Protein AF-X0VW16-F1 (afdb_monomer_lite)

Radius of gyration: 12.64 Å; chains: 1; bounding box: 27×20×32 Å

Foldseek 3Di:
DDDDPCPLVVVVPDPADAAEEADPVPVVQVSCCVVRVDHHPHYDYHDPPDDDDPVNVVVSVVVGD

pLDDT: mean 94.2, std 5.14, range [69.31, 97.44]

InterPro domains:
  IPR009014 Transketolase C-terminal/Pyruvate-ferredoxin oxidoreductase domain II [G3DSA:3.40.50.920] (1-65)
  IPR009014 Transketolase C-terminal/Pyruvate-ferredoxin oxidoreductase domain II [SSF52922] (3-63)

Structure (mmCIF, N/CA/C/O backbone):
data_AF-X0VW16-F1
#
_entry.id   AF-X0VW16-F1
#
loop_
_atom_site.group_PDB
_atom_site.id
_atom_site.type_symbol
_atom_site.label_atom_id
_atom_site.label_alt_id
_atom_site.label_comp_id
_atom_site.label_asym_id
_atom_site.label_entity_id
_atom_site.label_seq_id
_atom_site.pdbx_PDB_ins_code
_atom_site.Cartn_x
_atom_site.Cartn_y
_atom_site.Cartn_z
_atom_site.occupancy
_atom_site.B_iso_or_equiv
_atom_site.auth_seq_id
_atom_site.auth_comp_id
_atom_site.auth_asym_id
_atom_site.auth_atom_id
_atom_site.pdbx_PDB_model_num
ATOM 1 N N . LYS A 1 1 ? 9.709 11.503 9.969 1.00 69.31 1 LYS A N 1
ATOM 2 C CA . LYS A 1 1 ? 8.454 12.032 10.567 1.00 69.31 1 LYS A CA 1
ATOM 3 C C . LYS A 1 1 ? 7.633 10.852 11.084 1.00 69.31 1 LYS A C 1
ATOM 5 O O . LYS A 1 1 ? 7.665 9.826 10.413 1.00 69.31 1 LYS A O 1
ATOM 10 N N . PRO A 1 2 ? 6.964 10.950 12.244 1.00 78.25 2 PRO A N 1
ATOM 11 C CA . PRO A 1 2 ? 6.110 9.873 12.743 1.00 78.25 2 PRO A CA 1
ATOM 12 C C . PRO A 1 2 ? 4.899 9.657 11.823 1.00 78.25 2 PRO A C 1
ATOM 14 O O . PRO A 1 2 ? 4.426 10.598 11.183 1.00 78.25 2 PRO A O 1
ATOM 17 N N . LEU A 1 3 ? 4.421 8.412 11.752 1.00 85.00 3 LEU A N 1
ATOM 18 C CA . LEU A 1 3 ? 3.190 8.061 11.047 1.00 85.00 3 LEU A CA 1
ATOM 19 C C . LEU A 1 3 ? 1.996 8.698 11.780 1.00 85.00 3 LEU A C 1
ATOM 21 O O . LEU A 1 3 ? 1.939 8.648 13.007 1.00 85.00 3 LEU A O 1
ATOM 25 N N . SER A 1 4 ? 1.064 9.309 11.046 1.00 91.75 4 SER A N 1
ATOM 26 C CA . SER A 1 4 ? -0.102 9.969 11.650 1.00 91.75 4 SER A CA 1
ATOM 27 C C . SER A 1 4 ? -0.956 8.975 12.441 1.00 91.75 4 SER A C 1
ATOM 29 O O . SER A 1 4 ? -1.288 7.900 11.939 1.00 91.75 4 SER A O 1
ATOM 31 N N . SER A 1 5 ? -1.374 9.363 13.647 1.00 86.81 5 SER A N 1
ATOM 32 C CA . S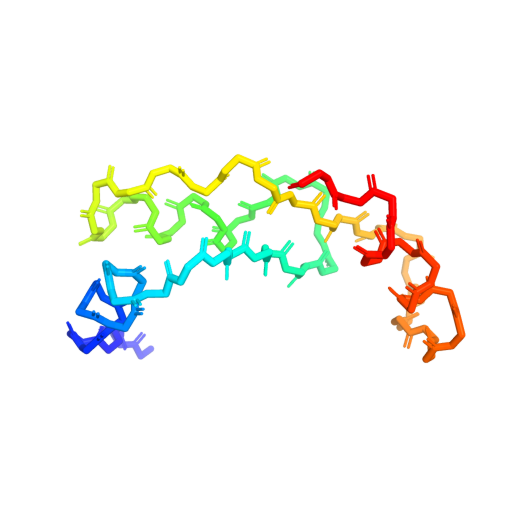ER A 1 5 ? -2.259 8.562 14.504 1.00 86.81 5 SER A CA 1
ATOM 33 C C . SER A 1 5 ? -3.639 8.316 13.885 1.00 86.81 5 SER A C 1
ATOM 35 O O . SER A 1 5 ? -4.287 7.329 14.218 1.00 86.81 5 SER A O 1
ATOM 37 N N . LYS A 1 6 ? -4.064 9.159 12.934 1.00 93.00 6 LYS A N 1
ATOM 38 C CA . LYS A 1 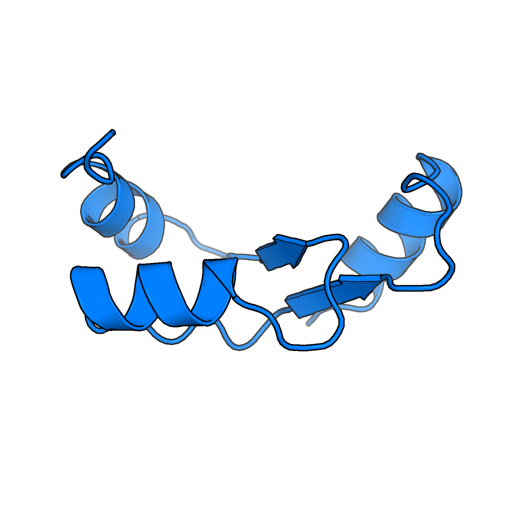6 ? -5.365 9.044 12.254 1.00 93.00 6 LYS A CA 1
ATOM 39 C C . LYS A 1 6 ? -5.446 7.882 11.262 1.00 93.00 6 LYS A C 1
ATOM 41 O O . LYS A 1 6 ? -6.537 7.468 10.905 1.00 93.00 6 LYS A O 1
ATOM 46 N N . ILE A 1 7 ? -4.313 7.331 10.817 1.00 93.75 7 ILE A N 1
ATOM 47 C CA . ILE A 1 7 ? -4.306 6.307 9.757 1.00 93.75 7 ILE A CA 1
ATOM 48 C C . ILE A 1 7 ? -5.095 5.062 10.159 1.00 93.75 7 ILE A C 1
ATOM 50 O O . ILE A 1 7 ? -5.807 4.509 9.330 1.00 93.75 7 ILE A O 1
ATOM 54 N N . LYS A 1 8 ? -4.995 4.634 11.422 1.00 95.12 8 LYS A N 1
ATOM 55 C CA . LYS A 1 8 ? -5.746 3.473 11.908 1.00 95.12 8 LYS A CA 1
ATOM 56 C C . LYS A 1 8 ? -7.258 3.699 11.793 1.00 95.12 8 LYS A C 1
ATOM 58 O O . LYS A 1 8 ? -7.953 2.850 11.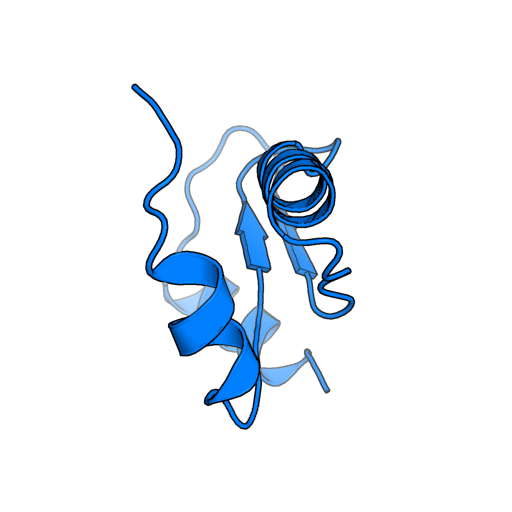252 1.00 95.12 8 LYS A O 1
ATOM 63 N N . GLU A 1 9 ? -7.726 4.859 12.247 1.00 96.00 9 GLU A N 1
ATOM 64 C CA . GLU A 1 9 ? -9.142 5.231 12.221 1.00 96.00 9 GLU A CA 1
ATOM 65 C C . GLU A 1 9 ? -9.690 5.302 10.787 1.00 96.00 9 GLU A C 1
ATOM 67 O O . GLU A 1 9 ? -10.771 4.788 10.510 1.00 96.00 9 GLU A O 1
ATOM 72 N N . GLU A 1 10 ? -8.930 5.881 9.853 1.00 95.81 10 GLU A N 1
ATOM 73 C CA . GLU A 1 10 ? -9.327 5.943 8.440 1.00 95.81 10 GLU A CA 1
ATOM 74 C C . GLU A 1 10 ? -9.384 4.553 7.789 1.00 95.81 10 GLU A C 1
ATOM 76 O O . GLU A 1 10 ? -10.306 4.255 7.030 1.00 95.81 10 GLU A O 1
ATOM 81 N N . ILE A 1 11 ? -8.423 3.680 8.113 1.00 95.56 11 ILE A N 1
ATOM 82 C CA . ILE A 1 11 ? -8.392 2.291 7.639 1.00 95.56 11 ILE A CA 1
ATOM 83 C C . ILE A 1 11 ? -9.616 1.524 8.162 1.00 95.56 11 ILE A C 1
ATOM 85 O O . ILE A 1 11 ? -10.300 0.874 7.381 1.00 95.56 11 ILE A O 1
ATOM 89 N N . GLU A 1 12 ? -9.945 1.618 9.451 1.00 95.25 12 GLU A N 1
ATOM 90 C CA . GLU A 1 12 ? -11.080 0.889 10.043 1.00 95.25 12 GLU A CA 1
ATOM 91 C C . GLU A 1 12 ? -12.449 1.345 9.501 1.00 95.25 12 GLU A C 1
ATOM 93 O O . GLU A 1 12 ? -13.376 0.540 9.419 1.00 95.25 12 GLU A O 1
ATOM 98 N N . LYS A 1 13 ? -12.582 2.610 9.081 1.00 96.81 13 LYS A N 1
ATOM 99 C CA . LYS A 1 13 ? -13.813 3.145 8.464 1.00 96.81 13 LYS A CA 1
ATOM 100 C C . LYS A 1 13 ? -13.969 2.778 6.986 1.00 96.81 13 LYS A C 1
ATOM 102 O O . LYS A 1 13 ? -15.067 2.892 6.433 1.00 96.81 13 LYS A O 1
ATOM 107 N N . ALA A 1 14 ? -12.889 2.389 6.316 1.00 96.06 14 ALA A N 1
ATOM 108 C CA . ALA A 1 14 ? -12.899 2.157 4.882 1.00 96.06 14 ALA A CA 1
ATOM 109 C C . ALA A 1 14 ? -13.553 0.813 4.527 1.00 96.06 14 ALA A C 1
ATOM 111 O O . ALA A 1 14 ? -13.170 -0.244 5.018 1.00 96.06 14 ALA A O 1
ATOM 112 N N . LYS A 1 15 ? -14.501 0.833 3.580 1.00 95.19 15 LYS A N 1
ATOM 113 C CA . LYS A 1 15 ? -15.130 -0.394 3.048 1.00 95.19 15 LYS A CA 1
ATOM 114 C C . LYS A 1 15 ? -14.154 -1.271 2.258 1.00 95.19 15 LYS A C 1
ATOM 116 O O . LYS A 1 15 ? -14.316 -2.484 2.201 1.00 95.19 15 LYS A O 1
ATOM 121 N N . LYS A 1 16 ? -13.181 -0.642 1.597 1.00 94.12 16 LYS A N 1
ATOM 122 C CA . LYS A 1 16 ? -12.152 -1.297 0.790 1.00 94.12 16 LYS A CA 1
ATOM 123 C C . LYS A 1 16 ? -10.874 -0.482 0.869 1.00 94.12 16 LYS A C 1
ATOM 125 O O . LYS A 1 16 ? -10.907 0.740 0.756 1.00 94.12 16 LYS A O 1
ATOM 130 N N . ILE A 1 17 ? -9.759 -1.177 1.039 1.00 96.44 17 ILE A N 1
ATOM 131 C CA . ILE A 1 17 ? -8.433 -0.579 1.161 1.00 96.44 17 ILE A CA 1
ATOM 132 C C . ILE A 1 17 ? -7.538 -1.260 0.148 1.00 96.44 17 ILE A C 1
ATOM 134 O O . ILE A 1 17 ? -7.524 -2.486 0.065 1.00 96.44 17 ILE A O 1
ATOM 138 N N . ILE A 1 18 ? -6.804 -0.461 -0.616 1.00 97.44 18 ILE A N 1
ATOM 139 C CA . ILE A 1 18 ? -5.817 -0.939 -1.575 1.00 97.44 18 ILE A CA 1
ATOM 140 C C . ILE A 1 18 ? -4.530 -0.181 -1.282 1.00 97.44 18 ILE A C 1
ATOM 142 O O . ILE A 1 18 ? -4.507 1.048 -1.328 1.00 97.44 18 ILE A O 1
ATOM 146 N N . LEU A 1 19 ? -3.467 -0.908 -0.952 1.00 97.25 19 LEU A N 1
ATOM 147 C CA . LEU A 1 19 ? -2.150 -0.315 -0.765 1.00 97.25 19 LEU A CA 1
ATOM 148 C C . LEU A 1 19 ? -1.424 -0.272 -2.106 1.00 97.25 19 LEU A C 1
ATOM 150 O O . LEU A 1 19 ? -1.223 -1.311 -2.726 1.00 97.25 19 LEU A O 1
ATOM 154 N N . VAL A 1 20 ? -1.010 0.919 -2.527 1.00 97.44 20 VAL A N 1
ATOM 155 C CA . VAL A 1 20 ? -0.262 1.132 -3.771 1.00 97.44 20 VAL A CA 1
ATOM 156 C C . VAL A 1 20 ? 1.137 1.624 -3.417 1.00 97.44 20 VAL A C 1
ATOM 158 O O . VAL A 1 20 ? 1.278 2.629 -2.721 1.00 97.44 20 VAL A O 1
ATOM 161 N N . GLU A 1 21 ? 2.175 0.919 -3.863 1.00 96.62 21 GLU A N 1
ATOM 162 C CA . GLU A 1 21 ? 3.566 1.252 -3.536 1.00 96.62 21 GLU A CA 1
ATOM 163 C C . GLU A 1 21 ? 4.513 0.881 -4.686 1.00 96.62 21 GLU A C 1
ATOM 165 O O . GLU A 1 21 ? 4.430 -0.205 -5.258 1.00 96.62 21 GLU A O 1
ATOM 170 N N . ASN A 1 22 ? 5.457 1.767 -5.016 1.00 95.94 22 ASN A N 1
ATOM 171 C CA . ASN A 1 22 ? 6.530 1.463 -5.966 1.00 95.94 22 ASN A CA 1
ATOM 172 C C . ASN A 1 22 ? 7.719 0.812 -5.226 1.00 95.94 22 ASN A C 1
ATOM 174 O O . ASN A 1 22 ? 8.776 1.415 -5.048 1.00 95.94 22 ASN A O 1
ATOM 178 N N . ASN A 1 23 ? 7.496 -0.379 -4.662 1.00 95.75 23 ASN A N 1
ATOM 179 C CA . ASN A 1 23 ? 8.493 -1.104 -3.878 1.00 95.75 23 ASN A CA 1
ATOM 180 C C . ASN A 1 23 ? 8.253 -2.619 -3.926 1.00 95.75 23 ASN A C 1
ATOM 182 O O . ASN A 1 23 ? 7.156 -3.086 -3.628 1.00 95.75 23 ASN A O 1
ATOM 186 N N . VAL A 1 24 ? 9.308 -3.395 -4.193 1.00 91.94 24 VAL A N 1
ATOM 187 C CA . VAL A 1 24 ? 9.260 -4.873 -4.227 1.00 91.94 24 VAL A CA 1
ATOM 188 C C . VAL A 1 24 ? 8.831 -5.470 -2.883 1.00 91.94 24 VAL A C 1
ATOM 190 O O . VAL A 1 24 ? 8.063 -6.424 -2.818 1.00 91.94 24 VAL A O 1
ATOM 193 N N . THR A 1 25 ? 9.358 -4.931 -1.784 1.00 93.12 25 THR A N 1
ATOM 194 C CA . THR A 1 25 ? 9.234 -5.525 -0.445 1.00 93.12 25 THR A CA 1
ATOM 195 C C . THR A 1 25 ? 8.001 -5.051 0.332 1.00 93.12 25 THR A C 1
ATOM 197 O O . THR A 1 25 ? 7.703 -5.613 1.393 1.00 93.12 25 THR A O 1
ATOM 200 N N . GLY A 1 26 ? 7.276 -4.053 -0.188 1.00 95.31 26 GLY A N 1
ATOM 201 C CA . GLY A 1 26 ? 6.060 -3.499 0.412 1.00 95.31 26 GLY A CA 1
ATOM 202 C C . GLY A 1 26 ? 6.313 -2.842 1.772 1.00 95.31 26 GLY A C 1
ATOM 203 O O . GLY A 1 26 ? 5.664 -3.199 2.764 1.00 95.31 26 GLY A O 1
ATOM 204 N N . GLN A 1 27 ? 7.315 -1.965 1.858 1.00 96.00 27 GLN A N 1
ATOM 205 C CA . GLN A 1 27 ? 7.776 -1.391 3.125 1.00 96.00 27 GLN A CA 1
ATOM 206 C C . GLN A 1 27 ? 6.713 -0.510 3.774 1.00 96.00 27 GLN A C 1
ATOM 208 O O . GLN A 1 27 ? 6.555 -0.566 4.995 1.00 96.00 27 GLN A O 1
ATOM 213 N N . LEU A 1 28 ? 5.928 0.229 2.985 1.00 95.75 28 LEU A N 1
ATOM 214 C CA . LEU A 1 28 ? 4.808 1.009 3.512 1.00 95.75 28 LEU A CA 1
ATOM 215 C C . LEU A 1 28 ? 3.782 0.092 4.186 1.00 95.75 28 LEU A C 1
ATOM 217 O O . LEU A 1 28 ? 3.335 0.369 5.298 1.00 95.75 28 LEU A O 1
ATOM 221 N N . GLY A 1 29 ? 3.457 -1.040 3.559 1.00 96.44 29 GLY A N 1
ATOM 222 C CA . GLY A 1 29 ? 2.532 -2.016 4.139 1.00 96.44 29 GLY A CA 1
ATOM 223 C C . GLY A 1 29 ? 3.052 -2.633 5.436 1.00 96.44 29 GLY A C 1
ATOM 224 O O . GLY A 1 29 ? 2.275 -2.871 6.363 1.00 96.44 29 GLY A O 1
ATOM 225 N N . ARG A 1 30 ? 4.368 -2.863 5.532 1.00 96.12 30 ARG A N 1
ATOM 226 C CA . ARG A 1 30 ? 5.016 -3.325 6.771 1.00 96.12 30 ARG A CA 1
ATOM 227 C C . ARG A 1 30 ? 4.949 -2.262 7.862 1.00 96.12 30 ARG A C 1
ATOM 229 O O . ARG A 1 30 ? 4.557 -2.595 8.973 1.00 96.12 30 ARG A O 1
ATOM 236 N N . LEU A 1 31 ? 5.246 -1.006 7.533 1.00 95.50 31 LEU A N 1
ATOM 237 C CA . LEU A 1 31 ? 5.186 0.110 8.475 1.00 95.50 31 LEU A CA 1
ATOM 238 C C . LEU A 1 31 ? 3.763 0.326 9.006 1.00 95.50 31 LEU A C 1
ATOM 240 O O . LEU A 1 31 ? 3.575 0.472 10.210 1.00 95.50 31 LEU A O 1
ATOM 244 N N . ILE A 1 32 ? 2.750 0.304 8.133 1.00 95.81 32 ILE A N 1
ATOM 245 C CA . ILE A 1 32 ? 1.346 0.410 8.555 1.00 95.81 32 ILE A CA 1
ATOM 246 C C . ILE A 1 32 ? 1.007 -0.730 9.514 1.00 95.81 32 ILE A C 1
ATOM 248 O O . ILE A 1 32 ? 0.477 -0.470 10.593 1.00 95.81 32 ILE A O 1
ATOM 252 N N . ARG A 1 33 ? 1.364 -1.976 9.178 1.00 95.75 33 ARG A N 1
ATOM 253 C CA . ARG A 1 33 ? 1.122 -3.127 10.056 1.00 95.75 33 ARG A CA 1
ATOM 254 C C . ARG A 1 33 ? 1.839 -2.993 11.398 1.00 95.75 33 ARG A C 1
ATOM 256 O O . ARG A 1 33 ? 1.233 -3.274 12.423 1.00 95.75 33 ARG A O 1
ATOM 263 N N . GLU A 1 34 ? 3.092 -2.554 11.404 1.00 95.19 34 GLU A N 1
ATOM 264 C CA . GLU A 1 34 ? 3.880 -2.350 12.625 1.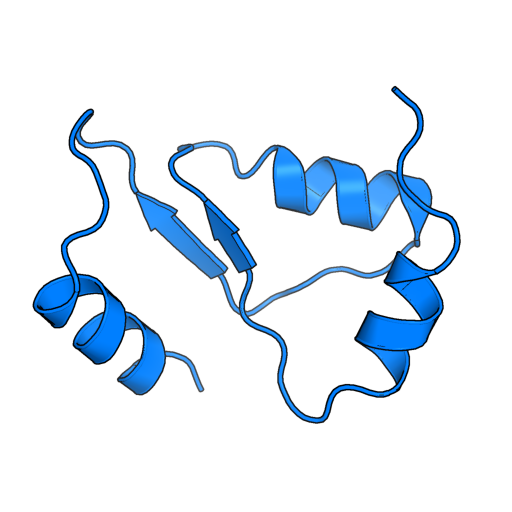00 95.19 34 GLU A CA 1
ATOM 265 C C . GLU A 1 34 ? 3.242 -1.301 13.546 1.00 95.19 34 GLU A C 1
ATOM 267 O O . GLU A 1 34 ? 3.177 -1.496 14.755 1.00 95.19 34 GLU A O 1
ATOM 272 N N . LYS A 1 35 ? 2.742 -0.195 12.982 1.00 94.00 35 LYS A N 1
ATOM 273 C CA . LYS A 1 35 ? 2.190 0.922 13.766 1.00 94.00 35 LYS A CA 1
ATOM 274 C C . LYS A 1 35 ? 0.716 0.768 14.130 1.00 94.00 35 LYS A C 1
ATOM 276 O O . LYS A 1 35 ? 0.274 1.385 15.092 1.00 94.00 35 LYS A O 1
ATOM 281 N N . THR A 1 36 ? -0.051 -0.006 13.365 1.00 94.69 36 THR A N 1
ATOM 282 C CA . THR A 1 36 ? -1.514 -0.106 13.534 1.00 94.69 36 THR A CA 1
ATOM 283 C C . THR A 1 36 ? -1.997 -1.505 13.904 1.00 94.69 36 THR A C 1
ATOM 285 O O . THR A 1 36 ? -3.132 -1.650 14.350 1.00 94.69 36 THR A O 1
ATOM 288 N N . GLY A 1 37 ? -1.170 -2.536 13.708 1.00 95.19 37 GLY A N 1
ATOM 289 C CA . GLY A 1 37 ? -1.565 -3.945 13.785 1.00 95.19 37 GLY A CA 1
ATOM 290 C C . GLY A 1 37 ? -2.321 -4.452 12.550 1.00 95.19 37 GLY A C 1
ATOM 291 O O . GLY A 1 37 ? -2.528 -5.656 12.417 1.00 95.19 37 GLY A O 1
ATOM 292 N N . ILE A 1 38 ? -2.703 -3.573 11.618 1.00 95.75 38 ILE A N 1
ATOM 293 C CA . ILE A 1 38 ? -3.581 -3.921 10.499 1.00 95.75 38 ILE A CA 1
ATOM 294 C C . ILE A 1 38 ? -2.760 -4.409 9.304 1.00 95.75 38 ILE A C 1
ATOM 296 O O . ILE A 1 38 ? -1.882 -3.712 8.789 1.00 95.75 38 ILE A O 1
ATOM 300 N N . LYS A 1 39 ? -3.065 -5.621 8.828 1.00 96.38 39 LYS A N 1
ATOM 301 C CA . LYS A 1 39 ? -2.498 -6.169 7.593 1.00 96.38 39 LYS A CA 1
ATOM 302 C C . LYS A 1 39 ? -3.428 -5.849 6.422 1.00 96.38 39 LYS A C 1
ATOM 304 O O . LYS A 1 39 ? -4.509 -6.408 6.312 1.00 96.38 39 LYS A O 1
ATOM 309 N N . ILE A 1 40 ? -2.979 -4.975 5.523 1.00 96.19 40 ILE A N 1
ATOM 310 C CA . ILE A 1 40 ? -3.669 -4.727 4.249 1.00 96.19 40 ILE A CA 1
ATOM 311 C C . ILE A 1 40 ? -3.325 -5.878 3.295 1.00 96.19 40 ILE A C 1
ATOM 313 O O . ILE A 1 40 ? -2.144 -6.068 2.995 1.00 96.19 40 ILE A O 1
ATOM 317 N N . GLU A 1 41 ? -4.312 -6.660 2.857 1.00 93.69 41 GLU A N 1
ATOM 318 C CA . GLU A 1 41 ? -4.116 -7.808 1.945 1.00 93.69 41 GLU A CA 1
ATOM 319 C C . GLU A 1 41 ? -4.085 -7.382 0.472 1.00 93.69 41 GLU A C 1
ATOM 321 O O . GLU A 1 41 ? -3.257 -7.846 -0.305 1.00 93.69 41 GLU A O 1
ATOM 326 N N . ASN A 1 42 ? -4.947 -6.434 0.112 1.00 96.44 42 ASN A N 1
ATOM 327 C CA . ASN A 1 42 ? -5.066 -5.890 -1.233 1.00 96.44 42 ASN A CA 1
ATOM 328 C C . ASN A 1 42 ? -3.912 -4.922 -1.528 1.00 96.44 42 ASN A C 1
ATOM 330 O O . ASN A 1 42 ? -3.874 -3.808 -0.995 1.00 96.44 42 ASN A O 1
ATOM 334 N N . ARG A 1 43 ? -2.956 -5.344 -2.363 1.00 95.88 43 ARG A N 1
ATOM 335 C CA . ARG A 1 43 ? -1.736 -4.580 -2.661 1.00 95.88 43 ARG A CA 1
ATOM 336 C C . ARG A 1 43 ? -1.446 -4.535 -4.154 1.00 95.88 43 ARG A C 1
ATOM 338 O O . ARG A 1 43 ? -1.518 -5.559 -4.822 1.00 95.88 43 ARG A O 1
ATOM 345 N N . ILE A 1 44 ? -1.036 -3.365 -4.627 1.00 97.12 44 ILE A N 1
ATOM 346 C CA . ILE A 1 44 ? -0.502 -3.126 -5.966 1.00 97.12 44 ILE A CA 1
ATOM 347 C C . ILE A 1 44 ? 0.942 -2.660 -5.777 1.00 97.12 44 ILE A C 1
ATOM 349 O O . ILE A 1 44 ? 1.191 -1.545 -5.312 1.00 97.12 44 ILE A O 1
ATOM 353 N N . LEU A 1 45 ? 1.892 -3.542 -6.088 1.00 96.44 45 LEU A N 1
ATOM 354 C CA . LEU A 1 45 ? 3.322 -3.267 -5.976 1.00 96.44 45 LEU A CA 1
ATOM 355 C C . LEU A 1 45 ? 3.934 -3.140 -7.369 1.00 96.44 45 LEU A C 1
ATOM 357 O O . LEU A 1 45 ? 3.683 -3.975 -8.234 1.00 96.44 45 LEU A O 1
ATOM 361 N N . LYS A 1 46 ? 4.771 -2.125 -7.567 1.00 96.25 46 LYS A N 1
ATOM 362 C CA . LYS A 1 46 ? 5.517 -1.904 -8.813 1.00 96.25 46 LYS A CA 1
ATOM 363 C C . LYS A 1 46 ? 6.992 -1.698 -8.510 1.00 96.25 46 LYS A C 1
ATOM 365 O O . LYS A 1 46 ? 7.333 -1.111 -7.491 1.00 96.25 46 LYS A O 1
ATOM 370 N N . TYR A 1 47 ? 7.870 -2.225 -9.353 1.00 95.56 47 TYR A N 1
ATOM 371 C CA . TYR A 1 47 ? 9.314 -2.223 -9.095 1.00 95.56 47 TYR A CA 1
ATOM 372 C C . TYR A 1 47 ? 10.165 -2.201 -10.370 1.00 95.56 47 TYR A C 1
ATOM 374 O O . TYR A 1 47 ? 11.349 -2.521 -10.349 1.00 95.56 47 TYR A O 1
ATOM 382 N N . ASP A 1 48 ? 9.573 -1.789 -11.488 1.00 94.25 48 ASP A N 1
ATOM 383 C CA . ASP A 1 48 ? 10.223 -1.655 -12.798 1.00 94.25 48 ASP A CA 1
ATOM 384 C C . ASP A 1 48 ? 10.967 -0.312 -12.974 1.00 94.25 48 ASP A C 1
ATOM 386 O O . ASP A 1 48 ? 11.259 0.092 -14.099 1.00 94.25 48 ASP A O 1
ATOM 390 N N . ALA A 1 49 ? 11.228 0.398 -11.870 1.00 92.62 49 ALA A N 1
ATOM 391 C CA . ALA A 1 49 ? 11.814 1.741 -11.801 1.00 92.62 49 ALA A CA 1
ATOM 392 C C . ALA A 1 49 ? 11.023 2.858 -12.514 1.00 92.62 49 ALA A C 1
ATOM 394 O O . ALA A 1 49 ? 11.492 3.995 -12.579 1.00 92.62 49 ALA A O 1
ATOM 395 N N . ARG A 1 50 ? 9.817 2.581 -13.022 1.00 94.56 50 ARG A N 1
ATOM 396 C CA . ARG A 1 50 ? 8.965 3.583 -13.674 1.00 94.56 50 ARG A CA 1
ATOM 397 C C . ARG A 1 50 ? 7.838 4.018 -12.733 1.00 94.56 50 ARG A C 1
ATOM 399 O O . ARG A 1 50 ? 7.361 3.203 -11.934 1.00 94.56 50 ARG A O 1
ATOM 406 N N . PRO A 1 51 ? 7.337 5.260 -12.858 1.00 95.56 51 PRO A N 1
ATOM 407 C CA . PRO A 1 51 ? 6.121 5.689 -12.173 1.00 95.56 51 PRO A CA 1
ATOM 408 C C . PRO A 1 51 ? 4.918 4.805 -12.524 1.00 95.56 51 PRO A C 1
ATOM 410 O O . PRO A 1 51 ? 4.925 4.092 -13.530 1.00 95.56 51 PRO A O 1
ATOM 413 N N . PHE A 1 52 ? 3.870 4.868 -11.705 1.00 96.38 52 PHE A N 1
ATOM 414 C CA . PHE A 1 52 ? 2.564 4.346 -12.101 1.00 96.38 52 PHE A CA 1
ATOM 415 C C . PHE A 1 52 ? 1.963 5.242 -13.185 1.00 96.38 52 PHE A C 1
ATOM 417 O O . PHE A 1 52 ? 1.905 6.461 -13.019 1.00 96.38 52 PHE A O 1
ATOM 424 N N . VAL A 1 53 ? 1.491 4.636 -14.273 1.00 96.44 53 VAL A N 1
ATOM 425 C CA . VAL A 1 53 ? 0.695 5.323 -15.296 1.00 96.44 53 VAL A CA 1
ATOM 426 C C . VAL A 1 53 ? -0.786 5.183 -14.942 1.00 96.44 53 VAL A C 1
ATOM 428 O O . VAL A 1 53 ? -1.211 4.130 -14.469 1.00 96.44 53 VAL A O 1
ATOM 431 N N . CYS A 1 54 ? -1.584 6.231 -15.163 1.00 96.38 54 CYS A N 1
ATOM 432 C CA . CYS A 1 54 ? -2.995 6.267 -14.762 1.00 96.38 54 CYS A CA 1
ATOM 433 C C . CYS A 1 54 ? -3.815 5.089 -15.310 1.00 96.38 54 CYS A C 1
ATOM 435 O O . CYS A 1 54 ? -4.573 4.476 -14.562 1.00 96.38 54 CYS A O 1
ATOM 437 N N . ASP A 1 55 ? -3.659 4.767 -16.597 1.00 96.94 55 ASP A N 1
ATOM 438 C CA . ASP A 1 55 ? -4.403 3.673 -17.228 1.00 96.94 55 ASP A CA 1
ATOM 439 C C . ASP A 1 55 ? -4.002 2.305 -16.670 1.00 96.94 55 ASP A C 1
ATOM 441 O O . ASP A 1 55 ? -4.871 1.508 -16.330 1.00 96.94 55 ASP A O 1
ATOM 445 N N . GLU A 1 56 ? -2.702 2.063 -16.502 1.00 95.25 56 GLU A N 1
ATOM 446 C CA . GLU A 1 56 ? -2.174 0.837 -15.894 1.00 95.25 56 GLU A CA 1
ATOM 447 C C . GLU A 1 56 ? -2.706 0.664 -14.464 1.00 95.25 56 GLU A C 1
ATOM 449 O O . GLU A 1 56 ? -3.281 -0.371 -14.127 1.00 95.25 56 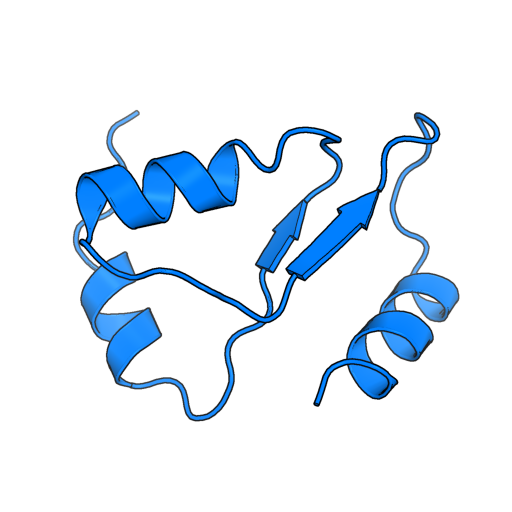GLU A O 1
ATOM 454 N N . LEU A 1 57 ? -2.592 1.707 -13.635 1.00 96.50 57 LEU A N 1
ATOM 455 C CA . LEU A 1 57 ? -3.047 1.665 -12.248 1.00 96.50 57 LEU A CA 1
ATOM 456 C C . LEU A 1 57 ? -4.566 1.465 -12.149 1.00 96.50 57 LEU A C 1
ATOM 458 O O . LEU A 1 57 ? -5.028 0.749 -11.261 1.00 96.50 57 LEU A O 1
ATOM 46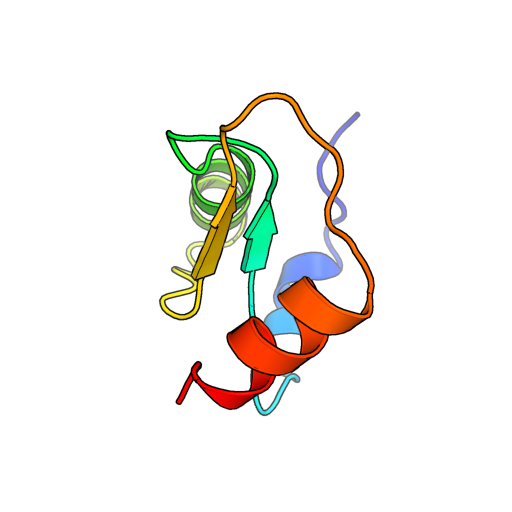2 N N . ARG A 1 58 ? -5.352 2.056 -13.059 1.00 97.25 58 ARG A N 1
ATOM 463 C CA . ARG A 1 58 ? -6.804 1.835 -13.121 1.00 97.25 58 ARG A CA 1
ATOM 464 C C . ARG A 1 58 ? -7.131 0.362 -13.354 1.00 97.25 58 ARG A C 1
ATOM 466 O O . ARG A 1 58 ? -8.020 -0.164 -12.682 1.00 97.25 58 ARG A O 1
ATOM 473 N N . GLU A 1 59 ? -6.447 -0.291 -14.290 1.00 97.31 59 GLU A N 1
ATOM 474 C CA . GLU A 1 59 ? -6.685 -1.710 -14.569 1.00 97.31 59 GLU A CA 1
ATOM 475 C C . GLU A 1 59 ? -6.270 -2.598 -13.390 1.00 97.31 59 GLU A C 1
ATOM 477 O O . GLU A 1 59 ? -7.011 -3.511 -13.024 1.00 97.31 59 GLU A O 1
ATOM 482 N N . GLU A 1 60 ? -5.166 -2.280 -12.713 1.00 96.44 60 GLU A N 1
ATOM 483 C CA . GLU A 1 60 ? -4.758 -2.995 -11.500 1.00 96.44 60 GLU A CA 1
ATOM 484 C C . GLU A 1 60 ? -5.776 -2.824 -10.359 1.00 96.44 60 GLU A C 1
ATOM 486 O O . GLU A 1 60 ? -6.177 -3.808 -9.738 1.00 96.44 60 GLU A O 1
ATOM 491 N N . ILE A 1 61 ? -6.299 -1.612 -10.135 1.00 96.81 61 ILE A N 1
ATOM 492 C CA . ILE A 1 61 ? -7.351 -1.358 -9.131 1.00 96.81 61 ILE A CA 1
ATOM 493 C C . ILE A 1 61 ? -8.612 -2.188 -9.413 1.00 96.81 61 ILE A C 1
ATOM 495 O O . ILE A 1 61 ? -9.228 -2.697 -8.475 1.00 96.81 61 ILE A O 1
ATOM 499 N N . ARG A 1 62 ? -8.995 -2.354 -10.685 1.00 95.88 62 ARG A N 1
ATOM 500 C CA . ARG A 1 62 ? -10.157 -3.169 -11.087 1.00 95.88 62 ARG A CA 1
ATOM 501 C C . ARG A 1 62 ? -9.960 -4.665 -10.836 1.00 95.88 62 ARG A C 1
ATOM 503 O O . ARG A 1 62 ? -10.942 -5.366 -10.606 1.00 95.88 62 ARG A O 1
ATOM 510 N N . ARG A 1 63 ? -8.719 -5.157 -10.888 1.00 94.81 63 ARG A N 1
ATOM 511 C CA . ARG A 1 63 ? -8.376 -6.573 -10.652 1.00 94.81 63 ARG A CA 1
ATOM 512 C C . ARG A 1 63 ? -8.366 -6.943 -9.173 1.00 94.81 63 ARG A C 1
ATOM 514 O O . ARG A 1 63 ? -8.596 -8.103 -8.830 1.00 94.81 63 ARG A O 1
ATOM 521 N N . VAL A 1 64 ? -8.103 -5.972 -8.300 1.00 92.44 64 VAL A N 1
ATOM 522 C CA . VAL A 1 64 ? -8.132 -6.165 -6.849 1.00 92.44 64 VAL A CA 1
ATOM 523 C C . VAL A 1 64 ? -9.568 -6.438 -6.398 1.00 92.44 64 VAL A C 1
ATOM 525 O O . VAL A 1 64 ? -10.461 -5.618 -6.625 1.00 92.44 64 VAL A O 1
ATOM 528 N N . ARG A 1 65 ? -9.786 -7.577 -5.732 1.00 72.06 65 ARG A N 1
ATOM 529 C CA . ARG A 1 65 ? -11.099 -7.996 -5.213 1.00 72.06 65 ARG A CA 1
ATOM 530 C C . ARG A 1 65 ? -11.560 -7.116 -4.052 1.00 72.06 65 ARG A C 1
ATOM 532 O O . ARG A 1 65 ? -10.736 -6.749 -3.185 1.00 72.06 65 ARG A O 1
#

Secondary structure (DSSP, 8-state):
-PPPTHHHHHHHH-S---EEES-TT-HHHHHHHHHH------EEE--SSSPPPHHHHHHHHHH--

Organism: NCBI:txid412755

Sequence (65 aa):
KPLSSKIKEEIEKAKKIILVENNVTGQLGRLIREKTGIKIENRILKYDARPFVCDELREEIRRVR